Protein AF-A0A830B480-F1 (afdb_monomer_lite)

Sequence (182 aa):
GNITIKWDVLSWTPDGYVAVVTIINYQPHRRIKAPGWTLGWTWAKKEVIWSMIGSQTTEQGDCSRFQGNIPHCCKKDPKVVDLLPGTPYNRQIANCCKGGVLGPWTQGPARATSSFQLAVGAAGTTNNTVRMPKNFTLKAPGHGYTCGPAKVVRPTKFITQDRRRVTQAMMTWNVTCAYSRW

Foldseek 3Di:
DWKKWKWFFAAFDPFGTKIKIKIFAQDAFDKFDPLAKKKKFFAPPQKAWQDKAQKAWPDAPDQVVDDDRGRSHRDRITIMWGAAPPPDPVRHDQLGHPSNIAGHCNVDGSRRMYMMMTDMGNADRAPVGGDDIFDMWMQGPDFGWDKDGKDWDDWDWDADPVRPDIGTGNTMIMIIIDTDPD

pLDDT: mean 94.81, std 5.08, range [56.81, 98.62]

Radius of gyration: 15.96 Å; chains: 1; bounding box: 44×37×35 Å

Secondary structure (DSSP, 8-state):
--EEEEEEEEEEETTEEEEEEEEEE--SS--B-TT--EEEEE-SSS-EEEEEESEEES-----TT-SSS--SB--SS-EEEEPPTT--GGG--TT--STT-B--GGG-HHHHEEEEEEEEESS-SSTTT----EEEEEE-SSS-EEE---EEEPPPEEE-TTSS-EEE-SEEEEEEEEEP--

Structure (mmCIF, N/CA/C/O backbone):
data_AF-A0A830B480-F1
#
_entry.id   AF-A0A830B480-F1
#
loop_
_atom_site.group_PDB
_atom_site.id
_atom_site.type_symbol
_atom_site.label_atom_id
_atom_site.label_alt_id
_atom_site.label_comp_id
_atom_site.label_asym_id
_atom_site.label_entity_id
_atom_site.label_seq_id
_atom_site.pdbx_PDB_ins_code
_atom_site.Cartn_x
_atom_site.Cartn_y
_atom_site.Cartn_z
_atom_site.occupancy
_atom_site.B_iso_or_equiv
_atom_site.auth_seq_id
_atom_site.auth_comp_id
_atom_site.auth_asym_id
_atom_site.auth_atom_id
_atom_site.pdbx_PDB_model_num
ATOM 1 N N . GLY A 1 1 ? 19.291 3.525 -6.248 1.00 84.62 1 GLY A N 1
ATOM 2 C CA . GLY A 1 1 ? 17.837 3.511 -6.502 1.00 84.62 1 GLY A CA 1
ATOM 3 C C . GLY A 1 1 ? 17.152 2.613 -5.495 1.00 84.62 1 GLY A C 1
ATOM 4 O O . GLY A 1 1 ? 17.782 1.677 -5.012 1.00 84.62 1 GLY A O 1
ATOM 5 N N . ASN A 1 2 ? 15.896 2.896 -5.179 1.00 94.44 2 ASN A N 1
ATOM 6 C CA . ASN A 1 2 ? 15.095 2.193 -4.179 1.00 94.44 2 ASN A CA 1
ATOM 7 C C . ASN A 1 2 ? 13.715 1.845 -4.756 1.00 94.44 2 ASN A C 1
ATOM 9 O O . ASN A 1 2 ? 13.386 2.222 -5.881 1.00 94.44 2 ASN A O 1
ATOM 13 N N . ILE A 1 3 ? 12.926 1.116 -3.977 1.00 96.81 3 ILE A N 1
ATOM 14 C CA . ILE A 1 3 ? 11.496 0.961 -4.210 1.00 96.81 3 ILE A CA 1
ATOM 15 C C . ILE A 1 3 ? 10.772 1.699 -3.092 1.00 96.81 3 ILE A C 1
ATOM 17 O O . ILE A 1 3 ? 11.095 1.517 -1.919 1.00 96.81 3 ILE A O 1
ATOM 21 N N . THR A 1 4 ? 9.806 2.537 -3.443 1.00 98.00 4 THR A N 1
ATOM 22 C CA . THR A 1 4 ? 8.957 3.230 -2.475 1.00 98.00 4 THR A CA 1
ATOM 23 C C . THR A 1 4 ? 7.582 2.592 -2.469 1.00 98.00 4 THR A C 1
ATOM 25 O O . THR A 1 4 ? 6.953 2.461 -3.516 1.00 98.00 4 THR A O 1
ATOM 28 N N . ILE A 1 5 ? 7.105 2.221 -1.287 1.00 98.44 5 ILE A N 1
ATOM 29 C CA . ILE A 1 5 ? 5.707 1.867 -1.057 1.00 98.44 5 ILE A CA 1
ATOM 30 C C . ILE A 1 5 ? 5.053 3.097 -0.443 1.00 98.44 5 ILE A C 1
ATOM 32 O O . ILE A 1 5 ? 5.439 3.544 0.637 1.00 98.44 5 ILE A O 1
ATOM 36 N N . LYS A 1 6 ? 4.082 3.655 -1.149 1.00 98.50 6 LYS A N 1
ATOM 37 C CA . LYS A 1 6 ? 3.278 4.783 -0.703 1.00 98.50 6 LYS A CA 1
ATOM 38 C C . LYS A 1 6 ? 1.895 4.287 -0.314 1.00 98.50 6 LYS A C 1
ATOM 40 O O . LYS A 1 6 ? 1.269 3.567 -1.084 1.00 98.50 6 LYS A O 1
ATOM 45 N N . TRP A 1 7 ? 1.434 4.679 0.861 1.00 98.44 7 TRP A N 1
ATOM 46 C CA . TRP A 1 7 ? 0.141 4.316 1.422 1.00 98.44 7 TRP A CA 1
ATOM 47 C C . TRP A 1 7 ? -0.697 5.580 1.582 1.00 98.44 7 TRP A C 1
ATOM 49 O O . TRP A 1 7 ? -0.425 6.397 2.460 1.00 98.44 7 TRP A O 1
ATOM 59 N N . ASP A 1 8 ? -1.690 5.753 0.718 1.00 98.25 8 ASP A N 1
ATOM 60 C CA . ASP A 1 8 ? -2.580 6.910 0.704 1.00 98.25 8 ASP A CA 1
ATOM 61 C C . ASP A 1 8 ? -3.935 6.528 1.308 1.00 98.25 8 ASP A C 1
ATOM 63 O O . ASP A 1 8 ? -4.686 5.763 0.708 1.00 98.25 8 ASP A O 1
ATOM 67 N N . VAL A 1 9 ? -4.263 7.064 2.485 1.00 97.88 9 VAL A N 1
ATOM 68 C CA . VAL A 1 9 ? -5.588 6.915 3.108 1.00 97.88 9 VAL A CA 1
ATOM 69 C C . VAL A 1 9 ? -6.547 7.896 2.443 1.00 97.88 9 VAL A C 1
ATOM 71 O O . VAL A 1 9 ? -6.362 9.106 2.553 1.00 97.88 9 VAL A O 1
ATOM 74 N N . LEU A 1 10 ? -7.561 7.394 1.741 1.00 96.69 10 LEU A N 1
ATOM 75 C CA . LEU A 1 10 ? -8.457 8.209 0.916 1.00 96.69 10 LEU A CA 1
ATOM 76 C C . LEU A 1 10 ? -9.695 8.683 1.676 1.00 96.69 10 LEU A C 1
ATOM 78 O O . LEU A 1 10 ? -10.107 9.832 1.533 1.00 96.69 10 LEU A O 1
ATOM 82 N N . SER A 1 11 ? -10.287 7.807 2.482 1.00 96.19 11 SER A N 1
ATOM 83 C CA . SER A 1 11 ? -11.516 8.097 3.218 1.00 96.19 11 SER A CA 1
ATOM 84 C C . SER A 1 11 ? -11.648 7.213 4.449 1.00 96.19 11 SER A C 1
ATOM 86 O O . SER A 1 11 ? -11.102 6.110 4.497 1.00 96.19 11 SER A O 1
ATOM 88 N N . TRP A 1 12 ? -12.418 7.682 5.425 1.00 96.44 12 TRP A N 1
ATOM 89 C CA . TRP A 1 12 ? -12.812 6.897 6.592 1.00 96.44 12 TRP A CA 1
ATOM 90 C C . TRP A 1 12 ? -13.985 5.973 6.262 1.00 96.44 12 TRP A C 1
ATOM 92 O O . TRP A 1 12 ? -14.809 6.286 5.402 1.00 96.44 12 TRP A O 1
ATOM 102 N N . THR A 1 13 ? -14.060 4.846 6.958 1.00 96.12 13 THR A N 1
ATOM 103 C CA . THR A 1 13 ? -15.225 3.952 7.007 1.00 96.12 13 THR A CA 1
ATOM 104 C C . THR A 1 13 ? -15.724 3.878 8.456 1.00 96.12 13 THR A C 1
ATOM 106 O O . THR A 1 13 ? -15.032 4.371 9.351 1.00 96.12 13 THR A O 1
ATOM 109 N N . PRO A 1 14 ? -16.900 3.281 8.733 1.00 94.62 14 PRO A N 1
ATOM 110 C CA . PRO A 1 14 ? -17.416 3.187 10.102 1.00 94.62 14 PRO A CA 1
ATOM 111 C C . PRO A 1 14 ? -16.458 2.519 11.101 1.00 94.62 14 PRO A C 1
ATOM 113 O O . PRO A 1 14 ? -16.461 2.873 12.276 1.00 94.62 14 PRO A O 1
ATOM 116 N N . ASP A 1 15 ? -15.621 1.587 10.641 1.00 95.00 15 ASP A N 1
ATOM 117 C CA . ASP A 1 15 ? -14.696 0.810 11.471 1.00 95.00 15 ASP A CA 1
ATOM 118 C C . ASP A 1 15 ? -13.226 0.887 11.006 1.00 95.00 15 ASP A C 1
ATOM 120 O O . ASP A 1 15 ? -12.386 0.109 11.462 1.00 95.00 15 ASP A O 1
ATOM 124 N N . GLY A 1 16 ? -12.891 1.803 10.094 1.00 97.31 16 GLY A N 1
ATOM 125 C CA . GLY A 1 16 ? -11.532 1.948 9.582 1.00 97.31 16 GLY A CA 1
ATOM 126 C C . GLY A 1 16 ? -11.398 2.940 8.430 1.00 97.31 16 GLY A C 1
ATOM 127 O O . GLY A 1 16 ? -11.770 4.109 8.561 1.00 97.31 16 GLY A O 1
ATOM 128 N N . TYR A 1 17 ? -10.792 2.514 7.320 1.00 98.00 17 TYR A N 1
ATOM 129 C CA . TYR A 1 17 ? -10.505 3.398 6.188 1.00 98.00 17 TYR A CA 1
ATOM 130 C C . TYR A 1 17 ? -10.335 2.665 4.853 1.00 98.00 17 TYR A C 1
ATOM 132 O O . TYR A 1 17 ? -10.020 1.478 4.798 1.00 98.00 17 TYR A O 1
ATOM 140 N N . VAL A 1 18 ? -10.465 3.409 3.755 1.00 98.25 18 VAL A N 1
ATOM 141 C CA . VAL A 1 18 ? -10.055 2.978 2.412 1.00 98.25 18 VAL A CA 1
ATOM 142 C C . VAL A 1 18 ? -8.696 3.584 2.090 1.00 98.25 18 VAL A C 1
ATOM 144 O O . VAL A 1 18 ? -8.482 4.782 2.294 1.00 98.25 18 VAL A O 1
ATOM 147 N N . ALA A 1 19 ? -7.774 2.774 1.574 1.00 98.31 19 ALA A N 1
ATOM 148 C CA . ALA A 1 19 ? -6.460 3.231 1.147 1.00 98.31 19 ALA A CA 1
ATOM 149 C C . ALA A 1 19 ? -6.064 2.691 -0.226 1.00 98.31 19 ALA A C 1
ATOM 151 O O . ALA A 1 19 ? -6.454 1.592 -0.617 1.00 98.31 19 ALA A O 1
ATOM 152 N N . VAL A 1 20 ? -5.232 3.459 -0.925 1.00 98.38 20 VAL A N 1
ATOM 153 C CA . VAL A 1 20 ? -4.506 3.015 -2.116 1.00 98.38 20 VAL A CA 1
ATOM 154 C C . VAL A 1 20 ? -3.037 2.859 -1.763 1.00 98.38 20 VAL A C 1
ATOM 156 O O . VAL A 1 20 ? -2.392 3.777 -1.253 1.00 98.38 20 VAL A O 1
ATOM 159 N N . VAL A 1 21 ? -2.496 1.684 -2.062 1.00 98.62 21 VAL A N 1
ATOM 160 C CA . VAL A 1 21 ? -1.085 1.361 -1.886 1.00 98.62 21 VAL A CA 1
ATOM 161 C C . VAL A 1 21 ? -0.429 1.347 -3.253 1.00 98.62 21 VAL A C 1
ATOM 163 O O . VAL A 1 21 ? -0.866 0.646 -4.161 1.00 98.62 21 VAL A O 1
ATOM 166 N N . THR A 1 22 ? 0.623 2.143 -3.406 1.00 98.50 22 THR A N 1
ATOM 167 C CA . THR A 1 22 ? 1.371 2.297 -4.653 1.00 98.50 22 THR A CA 1
ATOM 168 C C . THR A 1 22 ? 2.818 1.880 -4.437 1.00 98.50 22 THR A C 1
ATOM 170 O O . THR A 1 22 ? 3.508 2.443 -3.593 1.00 98.50 22 THR A O 1
ATOM 173 N N . ILE A 1 23 ? 3.300 0.925 -5.223 1.00 98.31 23 ILE A N 1
ATOM 174 C CA . ILE A 1 23 ? 4.689 0.466 -5.237 1.00 98.31 23 ILE A CA 1
ATOM 175 C C . ILE A 1 23 ? 5.373 1.093 -6.448 1.00 98.31 23 ILE A C 1
ATOM 177 O O . ILE A 1 23 ? 4.926 0.908 -7.580 1.00 98.31 23 ILE A O 1
ATOM 181 N N . ILE A 1 24 ? 6.449 1.841 -6.221 1.00 97.88 24 ILE A N 1
ATOM 182 C CA . ILE A 1 24 ? 7.159 2.595 -7.256 1.00 97.88 24 ILE A CA 1
ATOM 183 C C . ILE A 1 24 ? 8.625 2.179 -7.266 1.00 97.88 24 ILE A C 1
ATOM 185 O O . ILE A 1 24 ? 9.319 2.309 -6.260 1.00 97.88 24 ILE A O 1
ATOM 189 N N . ASN A 1 25 ? 9.108 1.700 -8.408 1.00 96.88 25 ASN A N 1
ATOM 190 C CA . ASN A 1 25 ? 10.498 1.314 -8.590 1.00 96.88 25 ASN A CA 1
ATOM 191 C C . ASN A 1 25 ? 11.333 2.473 -9.152 1.00 96.88 25 ASN A C 1
ATOM 193 O O . ASN A 1 25 ? 11.362 2.703 -10.359 1.00 96.88 25 ASN A O 1
ATOM 197 N N . TYR A 1 26 ? 12.071 3.156 -8.276 1.00 96.00 26 TYR A N 1
ATOM 198 C CA . TYR A 1 26 ? 13.021 4.218 -8.625 1.00 96.00 26 TYR A CA 1
ATOM 199 C C . TYR A 1 26 ? 14.437 3.692 -8.911 1.00 96.00 26 TYR A C 1
ATOM 201 O O . TYR A 1 26 ? 15.424 4.433 -8.860 1.00 96.00 26 TYR A O 1
ATOM 209 N N . GLN A 1 27 ? 14.600 2.397 -9.178 1.00 91.75 27 GLN A N 1
ATOM 210 C CA . GLN A 1 27 ? 15.882 1.857 -9.615 1.00 91.75 27 GLN A CA 1
ATOM 211 C C . GLN A 1 27 ? 16.088 2.133 -11.115 1.00 91.75 27 GLN A C 1
ATOM 213 O O . GLN A 1 27 ? 15.149 1.989 -11.896 1.00 91.75 27 GLN A O 1
ATOM 218 N N . PRO A 1 28 ? 17.311 2.498 -11.546 1.00 87.19 28 PRO A N 1
ATOM 219 C CA . PRO A 1 28 ? 17.566 2.875 -12.939 1.00 87.19 28 PRO A CA 1
ATOM 220 C C . PRO A 1 28 ? 17.576 1.682 -13.906 1.00 87.19 28 PRO A C 1
ATOM 222 O O . PRO A 1 28 ? 17.167 1.821 -15.056 1.00 87.19 28 PRO A O 1
ATOM 225 N N . HIS A 1 29 ? 18.018 0.507 -13.441 1.00 87.62 29 HIS A N 1
ATOM 226 C CA . HIS A 1 29 ? 18.234 -0.667 -14.303 1.00 87.62 29 HIS A CA 1
ATOM 227 C C . HIS A 1 29 ? 17.603 -1.960 -13.774 1.00 87.62 29 HIS A C 1
ATOM 229 O O . HIS A 1 29 ? 17.455 -2.927 -14.518 1.00 87.62 29 HIS A O 1
ATOM 235 N N . ARG A 1 30 ? 17.231 -2.012 -12.489 1.00 89.88 30 ARG A N 1
ATOM 236 C CA . ARG A 1 30 ? 16.678 -3.228 -11.881 1.00 89.88 30 ARG A CA 1
ATOM 237 C C . ARG A 1 30 ? 15.179 -3.311 -12.131 1.00 89.88 30 ARG A C 1
ATOM 239 O O . ARG A 1 30 ? 14.454 -2.337 -11.955 1.00 89.88 30 ARG A O 1
ATOM 246 N N . ARG A 1 31 ? 14.737 -4.499 -12.533 1.00 92.94 31 ARG A N 1
ATOM 247 C CA . ARG A 1 31 ? 13.338 -4.863 -12.766 1.00 92.94 31 ARG A CA 1
ATOM 248 C C . ARG A 1 31 ? 12.974 -6.015 -11.838 1.00 92.94 31 ARG A C 1
ATOM 250 O O . ARG A 1 31 ? 13.752 -6.958 -11.714 1.00 92.94 31 ARG A O 1
ATOM 257 N N . ILE A 1 32 ? 11.767 -5.984 -11.286 1.00 94.69 32 ILE A N 1
ATOM 258 C CA . ILE A 1 32 ? 11.127 -7.166 -10.709 1.00 94.69 32 ILE A CA 1
ATOM 259 C C . ILE A 1 32 ? 10.520 -7.972 -11.858 1.00 94.69 32 ILE A C 1
ATOM 261 O O . ILE A 1 32 ? 9.648 -7.474 -12.573 1.00 94.69 32 ILE A O 1
ATOM 265 N N . LYS A 1 33 ? 11.032 -9.185 -12.077 1.00 94.44 33 LYS A N 1
ATOM 266 C CA . LYS A 1 33 ? 10.524 -10.135 -13.080 1.00 94.44 33 LYS A CA 1
ATOM 267 C C . LYS A 1 33 ? 9.435 -11.024 -12.465 1.00 94.44 33 LYS A C 1
ATOM 269 O O . LYS A 1 33 ? 9.233 -10.989 -11.256 1.00 94.44 33 LYS A O 1
ATOM 274 N N . ALA A 1 34 ? 8.759 -11.823 -13.290 1.00 93.81 34 ALA A N 1
ATOM 275 C CA . ALA A 1 34 ? 7.862 -12.878 -12.815 1.00 93.81 34 ALA A CA 1
ATOM 276 C C . ALA A 1 34 ? 8.619 -13.859 -11.883 1.00 93.81 34 ALA A C 1
ATOM 278 O O . ALA A 1 34 ? 9.806 -14.095 -12.132 1.00 93.81 34 ALA A O 1
ATOM 279 N N . PRO A 1 35 ? 7.993 -14.414 -10.824 1.00 94.00 35 PRO A N 1
ATOM 280 C CA . PRO A 1 35 ? 6.573 -14.314 -10.434 1.00 94.00 35 PRO A CA 1
ATOM 281 C C . PRO A 1 35 ? 6.117 -12.982 -9.802 1.00 94.00 35 PRO A C 1
ATOM 283 O O . PRO A 1 35 ? 4.985 -12.892 -9.343 1.00 94.00 35 PRO A O 1
ATOM 286 N N . GLY A 1 36 ? 6.960 -11.946 -9.796 1.00 95.62 36 GLY A N 1
ATOM 287 C CA . GLY A 1 36 ? 6.574 -10.602 -9.377 1.00 95.62 36 GLY A CA 1
ATOM 288 C C . GLY A 1 36 ? 6.899 -10.291 -7.921 1.00 95.62 36 GLY A C 1
ATOM 289 O O . GLY A 1 36 ? 7.569 -11.054 -7.225 1.00 95.62 36 GLY A O 1
ATOM 290 N N . TRP A 1 37 ? 6.471 -9.116 -7.467 1.00 96.50 37 TRP A N 1
ATOM 291 C CA . TRP A 1 37 ? 6.644 -8.707 -6.079 1.00 96.50 37 TRP A CA 1
ATOM 292 C C . TRP A 1 37 ? 5.653 -9.414 -5.146 1.00 96.50 37 TRP A C 1
ATOM 294 O O . TRP A 1 37 ? 4.520 -9.719 -5.510 1.00 96.50 37 TRP A O 1
ATOM 304 N N . THR A 1 38 ? 6.070 -9.623 -3.900 1.00 97.56 38 THR A N 1
ATOM 305 C CA . THR A 1 38 ? 5.188 -9.956 -2.775 1.00 97.56 38 THR A CA 1
ATOM 306 C C . THR A 1 38 ? 5.423 -8.936 -1.673 1.00 97.56 38 THR A C 1
ATOM 308 O O . THR A 1 38 ? 6.546 -8.797 -1.180 1.00 97.56 38 THR A O 1
ATOM 311 N N . LEU A 1 39 ? 4.374 -8.207 -1.306 1.00 98.06 39 LEU A N 1
ATOM 312 C CA . LEU A 1 39 ? 4.413 -7.164 -0.288 1.00 98.06 39 LEU A CA 1
ATOM 313 C C . LEU A 1 39 ? 3.773 -7.695 0.991 1.00 98.06 39 LEU A C 1
ATOM 315 O O . LEU A 1 39 ? 2.623 -8.119 0.969 1.00 98.06 39 LEU A O 1
ATOM 319 N N . GLY A 1 40 ? 4.494 -7.651 2.103 1.00 98.19 40 GLY A N 1
ATOM 320 C CA . GLY A 1 40 ? 3.957 -7.965 3.422 1.00 98.19 40 GLY A CA 1
ATOM 321 C C . GLY A 1 40 ? 4.103 -6.796 4.383 1.00 98.19 40 GLY A C 1
ATOM 322 O O . GLY A 1 40 ? 4.966 -5.936 4.206 1.00 98.19 40 GLY A O 1
ATOM 323 N N . TRP A 1 41 ? 3.274 -6.773 5.414 1.00 98.44 41 TRP A N 1
ATOM 324 C CA . TRP A 1 41 ? 3.385 -5.853 6.545 1.00 98.44 41 TRP A CA 1
ATOM 325 C C . TRP A 1 41 ? 2.751 -6.487 7.776 1.00 98.44 41 TRP A C 1
ATOM 327 O O . TRP A 1 41 ? 2.088 -7.511 7.676 1.00 98.44 41 TRP A O 1
ATOM 337 N N . THR A 1 42 ? 2.917 -5.864 8.935 1.00 98.44 42 THR A N 1
ATOM 338 C CA . THR A 1 42 ? 2.245 -6.239 10.178 1.00 98.44 42 THR A CA 1
ATOM 339 C C . THR A 1 42 ? 1.320 -5.112 10.612 1.00 98.44 42 THR A C 1
ATOM 341 O O . THR A 1 42 ? 1.735 -3.955 10.717 1.00 98.44 42 THR A O 1
ATOM 344 N N . TRP A 1 43 ? 0.060 -5.430 10.890 1.00 97.81 43 TRP A N 1
ATOM 345 C CA . TRP A 1 43 ? -0.884 -4.455 11.428 1.00 97.81 43 TRP A CA 1
ATOM 346 C C . TRP A 1 43 ? -0.444 -3.937 12.796 1.00 97.81 43 TRP A C 1
ATOM 348 O O . TRP A 1 43 ? 0.210 -4.649 13.559 1.00 97.81 43 TRP A O 1
ATOM 358 N N . ALA A 1 44 ? -0.821 -2.715 13.165 1.00 95.62 44 ALA A N 1
ATOM 359 C CA . ALA A 1 44 ? -0.426 -2.149 14.453 1.00 95.62 44 ALA A CA 1
ATOM 360 C C . ALA A 1 44 ? -1.242 -2.725 15.625 1.00 95.62 44 ALA A C 1
ATOM 362 O O . ALA A 1 44 ? -0.695 -2.926 16.708 1.00 95.62 44 ALA A O 1
ATOM 363 N N . LYS A 1 45 ? -2.521 -3.043 15.408 1.00 94.38 45 LYS A N 1
ATOM 364 C CA . LYS A 1 45 ? -3.503 -3.503 16.403 1.00 94.38 45 LYS A CA 1
ATOM 365 C C . LYS A 1 45 ? -4.209 -4.793 15.945 1.00 94.38 45 LYS A C 1
ATOM 367 O O . LYS A 1 45 ? -3.567 -5.835 15.898 1.00 94.38 45 LYS A O 1
ATOM 372 N N . LYS A 1 46 ? -5.517 -4.788 15.690 1.00 94.69 46 LYS A N 1
ATOM 373 C CA . LYS A 1 46 ? -6.304 -5.975 15.299 1.00 94.69 46 LYS A CA 1
ATOM 374 C C . LYS A 1 46 ? -7.025 -5.754 13.966 1.00 94.69 46 LYS A C 1
ATOM 376 O O . LYS A 1 46 ? -8.107 -6.312 13.764 1.00 94.69 46 LYS A O 1
ATOM 381 N N . GLU A 1 47 ? -6.432 -4.909 13.125 1.00 97.69 47 GLU A N 1
ATOM 382 C CA . GLU A 1 47 ? -6.941 -4.533 11.815 1.00 97.69 47 GLU A CA 1
ATOM 383 C C . GLU A 1 47 ? -7.109 -5.766 10.921 1.00 97.69 47 GLU A C 1
ATOM 385 O O . GLU A 1 47 ? -6.387 -6.759 11.049 1.00 97.69 47 GLU A O 1
ATOM 390 N N . VAL A 1 48 ? -8.069 -5.682 10.007 1.00 98.00 48 VAL A N 1
ATOM 391 C CA . VAL A 1 48 ? -8.362 -6.704 8.995 1.00 98.00 48 VAL A CA 1
ATOM 392 C C . VAL A 1 48 ? -8.510 -6.054 7.630 1.00 98.00 48 VAL A C 1
ATOM 394 O O . VAL A 1 48 ? -8.681 -4.840 7.526 1.00 98.00 48 VAL A O 1
ATOM 397 N N . ILE A 1 49 ? -8.463 -6.856 6.574 1.00 98.62 49 ILE A N 1
ATOM 398 C CA . ILE A 1 49 ? -8.756 -6.401 5.217 1.00 98.62 49 ILE A CA 1
ATOM 399 C C . ILE A 1 49 ? -10.171 -6.838 4.879 1.00 98.62 49 ILE A C 1
ATOM 401 O O . ILE A 1 49 ? -10.417 -8.032 4.734 1.00 98.62 49 ILE A O 1
ATOM 405 N N . TRP A 1 50 ? -11.089 -5.887 4.732 1.00 98.06 50 TRP A N 1
ATOM 406 C CA . TRP A 1 50 ? -12.456 -6.163 4.297 1.00 98.06 50 TRP A CA 1
ATOM 407 C C . TRP A 1 50 ? -12.503 -6.562 2.826 1.00 98.06 50 TRP A C 1
ATOM 409 O O . TRP A 1 50 ? -13.130 -7.558 2.482 1.00 98.06 50 TRP A O 1
ATOM 419 N N . SER A 1 51 ? -11.810 -5.820 1.963 1.00 97.94 51 SER A N 1
ATOM 420 C CA . SER A 1 51 ? -11.783 -6.075 0.522 1.00 97.94 51 SER A CA 1
ATOM 421 C C . SER A 1 51 ? -10.528 -5.508 -0.137 1.00 97.94 51 SER A C 1
ATOM 423 O O . SER A 1 51 ? -9.866 -4.623 0.417 1.00 97.94 51 SER A O 1
ATOM 425 N N . MET A 1 52 ? -10.201 -6.026 -1.325 1.00 97.94 52 MET A N 1
ATOM 426 C CA . MET A 1 52 ? -9.080 -5.575 -2.153 1.00 97.94 52 MET A CA 1
ATOM 427 C C . MET A 1 52 ? -9.456 -5.516 -3.636 1.00 97.94 52 MET A C 1
ATOM 429 O O . MET A 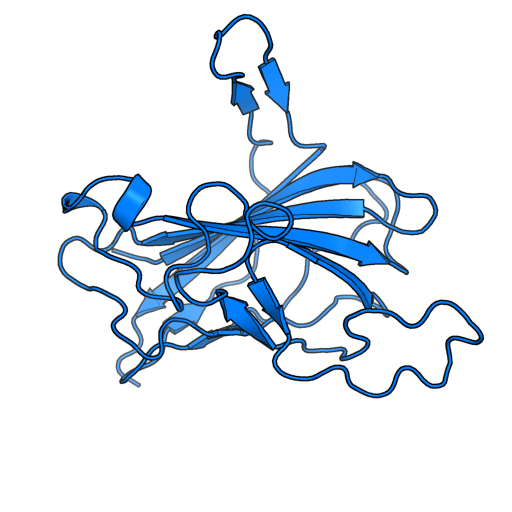1 52 ? -10.254 -6.322 -4.116 1.00 97.94 52 MET A O 1
ATOM 433 N N . ILE A 1 53 ? -8.850 -4.575 -4.363 1.00 98.06 53 ILE A N 1
ATOM 434 C CA . ILE A 1 53 ? -8.956 -4.425 -5.822 1.00 98.06 53 ILE A CA 1
ATOM 435 C C . ILE A 1 53 ? -7.551 -4.188 -6.386 1.00 98.06 53 ILE A C 1
ATOM 437 O O . ILE A 1 53 ? -6.773 -3.421 -5.817 1.00 98.06 53 ILE A O 1
ATOM 441 N N . GLY A 1 54 ? -7.217 -4.838 -7.501 1.00 97.75 54 GLY A N 1
ATOM 442 C CA . GLY A 1 54 ? -5.897 -4.774 -8.138 1.00 97.75 54 GLY A CA 1
ATOM 443 C C . GLY A 1 54 ? -4.845 -5.718 -7.550 1.00 97.75 54 GLY A C 1
ATOM 444 O O . GLY A 1 54 ? -3.863 -6.021 -8.216 1.00 97.75 54 GLY A O 1
ATOM 445 N N . SER A 1 55 ? -5.060 -6.239 -6.344 1.00 98.06 55 SER A N 1
ATOM 446 C CA . SER A 1 55 ? -4.206 -7.243 -5.701 1.00 98.06 55 SER A CA 1
ATOM 447 C C . SER A 1 55 ? -5.044 -8.189 -4.840 1.00 98.06 55 SER A C 1
ATOM 449 O O . SER A 1 55 ? -6.244 -7.975 -4.649 1.00 98.06 55 SER A O 1
ATOM 451 N N . GLN A 1 56 ? -4.416 -9.243 -4.325 1.00 98.12 56 GLN A N 1
ATOM 452 C CA . GLN A 1 56 ? -5.032 -10.161 -3.372 1.00 98.12 56 GLN A CA 1
ATOM 453 C C . GLN A 1 56 ? -4.028 -10.617 -2.316 1.00 98.12 56 GLN A C 1
ATOM 455 O O . GLN A 1 56 ? -2.824 -10.713 -2.575 1.00 98.12 56 GLN A O 1
ATOM 460 N N . THR A 1 57 ? -4.522 -10.924 -1.120 1.00 98.38 57 THR A N 1
ATOM 461 C CA . THR A 1 57 ? -3.730 -11.663 -0.136 1.00 98.38 57 THR A CA 1
ATOM 462 C C . THR A 1 57 ? -3.502 -13.105 -0.582 1.00 98.38 57 THR A C 1
ATOM 464 O O . THR A 1 57 ? -4.341 -13.716 -1.234 1.00 98.38 57 THR A O 1
ATOM 467 N N . THR A 1 58 ? -2.348 -13.647 -0.210 1.00 98.00 58 THR A N 1
ATOM 468 C CA . THR A 1 58 ? -1.974 -15.051 -0.465 1.00 98.00 58 THR A CA 1
ATOM 469 C C . THR A 1 58 ? -2.670 -16.033 0.474 1.00 98.00 58 THR A C 1
ATOM 471 O O . THR A 1 58 ? -2.825 -17.201 0.142 1.00 98.00 58 THR A O 1
ATOM 474 N N . GLU A 1 59 ? -3.111 -15.555 1.636 1.00 97.75 59 GLU A N 1
ATOM 475 C CA . GLU A 1 59 ? -3.822 -16.327 2.649 1.00 97.75 59 GLU A CA 1
ATOM 476 C C . GLU A 1 59 ? -4.918 -15.453 3.276 1.00 97.75 59 GLU A C 1
ATOM 478 O O . GLU A 1 59 ? -4.737 -14.240 3.445 1.00 97.75 59 GLU A O 1
ATOM 483 N N . GLN A 1 60 ? -6.038 -16.064 3.668 1.00 96.94 60 GLN A N 1
ATOM 484 C CA . GLN A 1 60 ? -7.097 -15.383 4.422 1.00 96.94 60 GLN A CA 1
ATOM 485 C C . GLN A 1 60 ? -6.773 -15.318 5.925 1.00 96.94 60 GLN A C 1
ATOM 487 O O . GLN A 1 60 ? -6.922 -14.266 6.545 1.00 96.94 60 GLN A O 1
ATOM 492 N N . GLY A 1 61 ? -6.253 -16.408 6.499 1.00 95.50 61 GLY A N 1
ATOM 493 C CA . GLY A 1 61 ? -6.044 -16.554 7.945 1.00 95.50 61 GLY A CA 1
ATOM 494 C C . GLY A 1 61 ? -7.316 -16.940 8.704 1.00 95.50 61 GLY A C 1
ATOM 495 O O . GLY A 1 61 ? -8.350 -17.206 8.099 1.00 95.50 61 GLY A O 1
ATOM 496 N N . ASP A 1 62 ? -7.232 -16.968 10.035 1.00 95.81 62 ASP A N 1
ATOM 497 C CA . ASP A 1 62 ? -8.371 -17.294 10.897 1.00 95.81 62 ASP A CA 1
ATOM 498 C C . ASP A 1 62 ? -9.299 -16.081 11.072 1.00 95.81 62 ASP A C 1
ATOM 500 O O . ASP A 1 62 ? -8.973 -15.107 11.757 1.00 95.81 62 ASP A O 1
ATOM 504 N N . CYS A 1 63 ? -10.460 -16.146 10.422 1.00 96.44 63 CYS A N 1
ATOM 505 C CA . CYS A 1 63 ? -11.525 -15.151 10.514 1.00 96.44 63 CYS A CA 1
ATOM 506 C C . CYS A 1 63 ? -12.714 -15.606 11.379 1.00 96.44 63 CYS A C 1
ATOM 508 O O . CYS A 1 63 ? -13.750 -14.944 11.356 1.00 96.44 63 CYS A O 1
ATOM 510 N N . SER A 1 64 ? -12.593 -16.689 12.155 1.00 95.25 64 SER A N 1
ATOM 511 C CA . SER A 1 64 ? -13.698 -17.309 12.913 1.00 95.25 64 SER A CA 1
ATOM 512 C C . SER A 1 64 ? -14.441 -16.361 13.864 1.00 95.25 64 SER A C 1
ATOM 514 O O . SER A 1 64 ? -15.623 -16.557 14.136 1.00 95.25 64 SER A O 1
ATOM 516 N N . ARG A 1 65 ? -13.789 -15.284 14.326 1.00 93.69 65 ARG A N 1
ATOM 517 C CA . ARG A 1 65 ? -14.419 -14.248 15.165 1.00 93.69 65 ARG A CA 1
ATOM 518 C C . ARG A 1 65 ? -15.515 -13.434 14.461 1.00 93.69 65 ARG A C 1
ATOM 520 O O . ARG A 1 65 ? -16.235 -12.704 15.137 1.00 93.69 65 ARG A O 1
ATOM 527 N N . PHE A 1 66 ? -15.598 -13.480 13.131 1.00 93.00 66 PHE A N 1
ATOM 528 C CA . PHE A 1 66 ? -16.570 -12.719 12.347 1.00 93.00 66 PHE A CA 1
ATOM 529 C C . PHE A 1 66 ? -17.767 -13.601 11.982 1.00 93.00 66 PHE A C 1
ATOM 531 O O . PHE A 1 66 ? -17.659 -14.508 11.161 1.00 93.00 66 PHE A O 1
ATOM 538 N N . GLN A 1 67 ? -18.920 -13.316 12.586 1.00 86.25 67 GLN A N 1
ATOM 539 C CA . GLN A 1 67 ? -20.176 -14.022 12.332 1.00 86.25 67 GLN A CA 1
ATOM 540 C C . GLN A 1 67 ? -20.957 -13.271 11.240 1.00 86.25 67 GLN A C 1
ATOM 542 O O . GLN A 1 67 ? -21.582 -12.250 11.514 1.00 86.25 67 GLN A O 1
ATOM 547 N N . GLY A 1 68 ? -20.866 -13.721 9.985 1.00 88.94 68 GLY A N 1
ATOM 548 C CA . GLY A 1 68 ? -21.564 -13.119 8.839 1.00 88.94 68 GLY A CA 1
ATOM 549 C C . GLY A 1 68 ? -20.605 -12.597 7.773 1.00 88.94 68 GLY A C 1
ATOM 550 O O . GLY A 1 68 ? -20.110 -13.371 6.958 1.00 88.94 68 GLY A O 1
ATOM 551 N N . ASN A 1 69 ? -20.337 -11.289 7.766 1.00 92.69 69 ASN A N 1
ATOM 552 C CA . ASN A 1 69 ? -19.394 -10.702 6.813 1.00 92.69 69 ASN A CA 1
ATOM 553 C C . ASN A 1 69 ? -17.963 -11.110 7.177 1.00 92.69 69 ASN A C 1
ATOM 555 O O . ASN A 1 69 ? -17.386 -10.595 8.136 1.00 92.69 69 ASN A O 1
ATOM 559 N N . ILE A 1 70 ? -17.400 -12.039 6.405 1.00 96.19 70 ILE A N 1
ATOM 560 C CA . ILE A 1 70 ? -16.032 -12.526 6.588 1.00 96.19 70 ILE A CA 1
ATOM 561 C C . ILE A 1 70 ? -15.069 -11.596 5.833 1.00 96.19 70 ILE A C 1
ATOM 563 O O . ILE A 1 70 ? -15.246 -11.393 4.629 1.00 96.19 70 ILE A O 1
ATOM 567 N N . PRO A 1 71 ? -14.038 -11.034 6.491 1.00 97.56 71 PRO A N 1
ATOM 568 C CA . PRO A 1 71 ? -13.033 -10.226 5.811 1.00 97.56 71 PRO A CA 1
ATOM 569 C C . PRO A 1 71 ? -12.259 -11.010 4.743 1.00 97.56 71 PRO A C 1
ATOM 571 O O . PRO A 1 71 ? -12.005 -12.211 4.877 1.00 97.56 71 PRO A O 1
ATOM 574 N N . HIS A 1 72 ? -11.781 -10.295 3.723 1.00 98.00 72 HIS A N 1
ATOM 575 C CA . HIS A 1 72 ? -10.824 -10.808 2.737 1.00 98.00 72 HIS A CA 1
ATOM 576 C C . HIS A 1 72 ? -9.558 -11.383 3.397 1.00 98.00 72 HIS A C 1
ATOM 578 O O . HIS A 1 72 ? -9.011 -12.379 2.929 1.00 98.00 72 HIS A O 1
ATOM 584 N N . CYS A 1 73 ? -9.077 -10.780 4.491 1.00 98.44 73 CYS A N 1
ATOM 585 C CA . CYS A 1 73 ? -7.953 -11.314 5.265 1.00 98.44 73 CYS A CA 1
ATOM 586 C C . CYS A 1 73 ? -7.990 -10.877 6.736 1.00 98.44 73 CYS A C 1
ATOM 588 O O . CYS A 1 73 ? -8.133 -9.689 7.033 1.00 98.44 73 CYS A O 1
ATOM 590 N N . CYS A 1 74 ? -7.775 -11.829 7.646 1.00 97.69 74 CYS A N 1
ATOM 591 C CA . CYS A 1 74 ? -7.690 -11.620 9.094 1.00 97.69 74 CYS A CA 1
ATOM 592 C C . CYS A 1 74 ? -6.286 -11.841 9.668 1.00 97.69 74 CYS A C 1
ATOM 594 O O . CYS A 1 74 ? -6.086 -11.695 10.875 1.00 97.69 74 CYS A O 1
ATOM 596 N N . LYS A 1 75 ? -5.294 -12.177 8.830 1.00 98.12 75 LYS A N 1
ATOM 597 C CA . LYS A 1 75 ? -3.910 -12.315 9.294 1.00 98.12 75 LYS A CA 1
ATOM 598 C C . LYS A 1 75 ? -3.395 -10.992 9.854 1.00 98.12 75 LYS A C 1
ATOM 600 O O . LYS A 1 75 ? -3.602 -9.922 9.283 1.00 98.12 75 LYS A O 1
ATOM 605 N N . LYS A 1 76 ? -2.654 -11.098 10.957 1.00 97.38 76 LYS A N 1
ATOM 606 C CA . LYS A 1 76 ? -1.922 -9.987 11.576 1.00 97.38 76 LYS A CA 1
ATOM 607 C C . LYS A 1 76 ? -0.795 -9.472 10.670 1.00 97.38 76 LYS A C 1
ATOM 609 O O . LYS A 1 76 ? -0.456 -8.290 10.732 1.00 97.38 76 LYS A O 1
ATOM 614 N N . ASP A 1 77 ? -0.237 -10.356 9.851 1.00 98.06 77 ASP A N 1
ATOM 615 C CA . ASP A 1 77 ? 0.897 -10.148 8.957 1.00 98.06 77 ASP A CA 1
ATOM 616 C C . ASP A 1 77 ? 0.569 -10.530 7.493 1.00 98.06 77 ASP A C 1
ATOM 618 O O . ASP A 1 77 ? 1.150 -11.465 6.931 1.00 98.06 77 ASP A O 1
ATOM 622 N N . PRO A 1 78 ? -0.405 -9.859 6.848 1.00 98.44 78 PRO A N 1
ATOM 623 C CA . PRO A 1 78 ? -0.843 -10.240 5.511 1.00 98.44 78 PRO A CA 1
ATOM 624 C C . PRO A 1 78 ? 0.293 -10.119 4.488 1.00 98.44 78 PRO A C 1
ATOM 626 O O . PRO A 1 78 ? 1.117 -9.203 4.534 1.00 98.44 78 PRO A O 1
ATOM 629 N N . LYS A 1 79 ? 0.287 -11.031 3.513 1.00 98.44 79 LYS A N 1
ATOM 630 C CA . LYS A 1 79 ? 1.145 -10.992 2.323 1.00 98.44 79 LYS A CA 1
ATOM 631 C C . LYS A 1 79 ? 0.275 -10.845 1.088 1.00 98.44 79 LYS A C 1
ATOM 633 O O . LYS A 1 79 ? -0.628 -11.655 0.880 1.00 98.44 79 LYS A O 1
ATOM 638 N N . VAL A 1 80 ? 0.578 -9.846 0.276 1.00 98.44 80 VAL A N 1
ATOM 639 C CA . VAL A 1 80 ? -0.182 -9.427 -0.899 1.00 98.44 80 VAL A CA 1
ATOM 640 C C . VAL A 1 80 ? 0.645 -9.612 -2.159 1.00 98.44 80 VAL A C 1
ATOM 642 O O . VAL A 1 80 ? 1.843 -9.319 -2.184 1.00 98.44 80 VAL A O 1
ATOM 645 N N . VAL A 1 81 ? -0.029 -10.062 -3.210 1.00 98.12 81 VAL A N 1
ATOM 646 C CA . VAL A 1 81 ? 0.497 -10.177 -4.569 1.00 98.12 81 VAL A CA 1
ATOM 647 C C . VAL A 1 81 ? -0.420 -9.442 -5.538 1.00 98.12 81 VAL A C 1
ATOM 649 O O . VAL A 1 81 ? -1.633 -9.363 -5.334 1.00 98.12 81 VAL A O 1
ATOM 652 N N . ASP A 1 82 ? 0.170 -8.885 -6.587 1.00 97.81 82 ASP A N 1
ATOM 653 C CA . ASP A 1 82 ? -0.567 -8.269 -7.690 1.00 97.81 82 ASP A CA 1
ATOM 654 C C . ASP A 1 82 ? -1.453 -9.304 -8.401 1.00 97.81 82 ASP A C 1
ATOM 656 O O . ASP A 1 82 ? -1.117 -10.492 -8.457 1.00 97.81 82 ASP A O 1
ATOM 660 N N . LEU A 1 83 ? -2.559 -8.858 -8.992 1.00 97.75 83 LEU A N 1
ATOM 661 C CA . LEU A 1 83 ? -3.361 -9.738 -9.841 1.00 97.75 83 LEU A CA 1
ATOM 662 C C . LEU A 1 83 ? -2.655 -10.011 -11.182 1.00 97.75 83 LEU A C 1
ATOM 664 O O . LEU A 1 83 ? -1.717 -9.317 -11.585 1.00 97.75 83 LEU A O 1
ATOM 668 N N . LEU A 1 84 ? -3.093 -11.056 -11.884 1.00 97.25 84 LEU A N 1
ATOM 669 C CA . LEU A 1 84 ? -2.532 -11.431 -13.182 1.00 97.25 84 LEU A CA 1
ATOM 670 C C . LEU A 1 84 ? -3.113 -10.573 -14.323 1.00 97.25 84 LEU A C 1
ATOM 672 O O . LEU A 1 84 ? -4.241 -10.070 -14.209 1.00 97.25 84 LEU A O 1
ATOM 676 N N . PRO A 1 85 ? -2.386 -10.438 -15.448 1.00 95.81 85 PRO A N 1
ATOM 677 C CA . PRO A 1 85 ? -2.947 -9.884 -16.676 1.00 95.81 85 PRO A CA 1
ATOM 678 C C . PRO A 1 85 ? -4.231 -10.619 -17.085 1.00 95.81 85 PRO A C 1
ATOM 680 O O . PRO A 1 85 ? -4.340 -11.828 -16.900 1.00 95.81 85 PRO A O 1
ATOM 683 N N . GLY A 1 86 ? -5.209 -9.889 -17.627 1.00 94.94 86 GLY A N 1
ATOM 684 C CA . GLY A 1 86 ? -6.524 -10.445 -17.986 1.00 94.94 86 GLY A CA 1
ATOM 685 C C . GLY A 1 86 ? -7.556 -10.449 -16.851 1.00 94.94 86 GLY A C 1
ATOM 686 O O . GLY A 1 86 ? -8.680 -10.900 -17.049 1.00 94.94 86 GLY A O 1
ATOM 687 N N . THR A 1 87 ? -7.211 -9.913 -15.674 1.00 95.81 87 THR A N 1
ATOM 688 C CA . THR A 1 87 ? -8.169 -9.678 -14.579 1.00 95.81 87 THR A CA 1
ATOM 689 C C . THR A 1 87 ? -9.396 -8.893 -15.079 1.00 95.81 87 THR A C 1
ATOM 691 O O . THR A 1 87 ? -9.215 -7.928 -15.814 1.00 95.81 87 THR A O 1
ATOM 694 N N . PRO A 1 88 ? -10.640 -9.228 -14.690 1.00 96.19 88 PRO A N 1
ATOM 695 C CA . PRO A 1 88 ? -11.831 -8.473 -15.094 1.00 96.19 88 PRO A CA 1
ATOM 696 C C . PRO A 1 88 ? -11.783 -6.994 -14.682 1.00 96.19 88 PRO A C 1
ATOM 698 O O . PRO A 1 88 ? -11.288 -6.668 -13.605 1.00 96.19 88 PRO A O 1
ATOM 701 N N . TYR A 1 89 ? -12.330 -6.097 -15.510 1.00 92.69 89 TYR A N 1
ATOM 702 C CA . TYR A 1 89 ? -12.233 -4.638 -15.323 1.00 92.69 89 TYR A CA 1
ATOM 703 C C . TYR A 1 89 ? -12.724 -4.150 -13.948 1.00 92.69 89 TYR A C 1
ATOM 705 O O . TYR A 1 89 ? -12.093 -3.300 -13.329 1.00 92.69 89 TYR A O 1
ATOM 713 N N . ASN A 1 90 ? -13.793 -4.747 -13.415 1.00 94.88 90 ASN A N 1
ATOM 714 C CA . ASN A 1 90 ? -14.342 -4.423 -12.090 1.00 94.88 90 ASN A CA 1
ATOM 715 C C . ASN A 1 90 ? -13.413 -4.778 -10.910 1.00 94.88 90 ASN A C 1
ATOM 717 O O . ASN A 1 90 ? -13.694 -4.399 -9.775 1.00 94.88 90 ASN A O 1
ATOM 721 N N . ARG A 1 91 ? -12.323 -5.511 -11.160 1.00 95.62 91 ARG A N 1
ATOM 722 C CA . ARG A 1 91 ? -11.297 -5.876 -10.174 1.00 95.62 91 ARG A CA 1
ATOM 723 C C . ARG A 1 91 ? -9.953 -5.195 -10.441 1.00 95.62 91 ARG A C 1
ATOM 725 O O . ARG A 1 91 ? -8.972 -5.511 -9.765 1.00 95.62 91 ARG A O 1
ATOM 732 N N . GLN A 1 92 ? -9.903 -4.264 -11.391 1.00 95.69 92 GLN A N 1
ATOM 733 C CA . GLN A 1 92 ? -8.702 -3.514 -11.735 1.00 95.69 92 GLN A CA 1
ATOM 734 C C . GLN A 1 92 ? -8.687 -2.117 -11.105 1.00 95.69 92 GLN A C 1
ATOM 736 O O . GLN A 1 92 ? -9.715 -1.502 -10.838 1.00 95.69 92 GLN A O 1
ATOM 741 N N . ILE A 1 93 ? -7.476 -1.598 -10.926 1.00 95.88 93 ILE A N 1
ATOM 742 C CA . ILE A 1 93 ? -7.182 -0.195 -10.639 1.00 95.88 93 ILE A CA 1
ATOM 743 C C . ILE A 1 93 ? -5.987 0.236 -11.501 1.00 95.88 93 ILE A C 1
ATOM 745 O O . ILE A 1 93 ? -5.269 -0.597 -12.058 1.00 95.88 93 ILE A O 1
ATOM 749 N N . ALA A 1 94 ? -5.754 1.541 -11.631 1.00 93.38 94 ALA A N 1
ATOM 750 C CA . ALA A 1 94 ? -4.647 2.073 -12.417 1.00 93.38 94 ALA A CA 1
ATOM 751 C C . ALA A 1 94 ? -3.297 1.411 -12.070 1.00 93.38 94 ALA A C 1
ATOM 753 O O . ALA A 1 94 ? -2.898 1.324 -10.910 1.00 93.38 94 ALA A O 1
ATOM 754 N N . ASN A 1 95 ? -2.552 0.995 -13.095 1.00 94.50 95 ASN A N 1
ATOM 755 C CA . ASN A 1 95 ? -1.231 0.366 -12.981 1.00 94.50 95 ASN A CA 1
ATOM 756 C C . ASN A 1 95 ? -1.180 -0.979 -12.221 1.00 94.50 95 ASN A C 1
ATOM 758 O O . ASN A 1 95 ? -0.077 -1.453 -11.945 1.00 94.50 95 ASN A O 1
ATOM 762 N N . CYS A 1 96 ? -2.310 -1.611 -11.895 1.00 93.88 96 CYS A N 1
ATOM 763 C CA . CYS A 1 96 ? -2.320 -2.958 -11.320 1.00 93.88 96 CYS A CA 1
ATOM 764 C C . CYS A 1 96 ? -2.086 -4.046 -12.372 1.00 93.88 96 CYS A C 1
ATOM 766 O O . CYS A 1 96 ? -1.954 -3.788 -13.571 1.00 93.88 96 CYS A O 1
ATOM 768 N N . CYS A 1 97 ? -2.161 -5.277 -11.885 1.00 95.81 97 CYS A N 1
ATOM 769 C CA . CYS A 1 97 ? -2.579 -6.450 -12.625 1.00 95.81 97 CYS A CA 1
ATOM 770 C C . CYS A 1 97 ? -1.564 -6.913 -13.673 1.00 95.81 97 CYS A C 1
ATOM 772 O O . CYS A 1 97 ? -1.911 -7.397 -14.749 1.00 95.81 97 CYS A O 1
ATOM 774 N N . LYS A 1 98 ? -0.279 -6.751 -13.351 1.00 96.50 98 LYS A N 1
ATOM 775 C CA . LYS A 1 98 ? 0.860 -7.141 -14.191 1.00 96.50 98 LYS A CA 1
ATOM 776 C C . LYS A 1 98 ? 1.559 -8.389 -13.653 1.00 96.50 98 LYS A C 1
ATOM 778 O O . LYS A 1 98 ? 2.717 -8.630 -13.991 1.00 96.50 98 LYS A O 1
ATOM 783 N N . GLY A 1 99 ? 0.901 -9.148 -12.773 1.00 96.56 99 GLY A N 1
ATOM 784 C CA . GLY A 1 99 ? 1.499 -10.290 -12.079 1.00 96.56 99 GLY A CA 1
ATOM 785 C C . GLY A 1 99 ? 2.729 -9.888 -11.266 1.00 96.56 99 GLY A C 1
ATOM 786 O O . GLY A 1 99 ? 3.703 -10.629 -11.198 1.00 96.56 99 GLY A O 1
ATOM 787 N N . GLY A 1 100 ? 2.746 -8.658 -10.747 1.00 96.25 100 GLY A N 1
ATOM 788 C CA . GLY A 1 100 ? 3.802 -8.148 -9.883 1.00 96.25 100 GLY A CA 1
ATOM 789 C C . GLY A 1 100 ? 5.092 -7.785 -10.618 1.00 96.25 100 GLY A C 1
ATOM 790 O O . GLY A 1 100 ? 6.099 -7.476 -9.979 1.00 96.25 100 GLY A O 1
ATOM 791 N N . VAL A 1 101 ? 5.095 -7.797 -11.953 1.00 96.56 101 VAL A N 1
ATOM 792 C CA . VAL A 1 101 ? 6.232 -7.327 -12.748 1.00 96.56 101 VAL A CA 1
ATOM 793 C C . VAL A 1 101 ? 6.346 -5.808 -12.630 1.00 96.56 101 VAL A C 1
ATOM 795 O O . VAL A 1 101 ? 5.383 -5.071 -12.858 1.00 96.56 101 VAL A O 1
ATOM 798 N N . LEU A 1 102 ? 7.548 -5.326 -12.305 1.00 95.56 102 LEU A N 1
ATOM 799 C CA . LEU A 1 102 ? 7.809 -3.906 -12.075 1.00 95.56 102 LEU A CA 1
ATOM 800 C C . LEU A 1 102 ? 9.103 -3.474 -12.767 1.00 95.56 102 LEU A C 1
ATOM 802 O O . LEU A 1 102 ? 10.198 -3.886 -12.382 1.00 95.56 102 LEU A O 1
ATOM 806 N N . GLY A 1 103 ? 8.979 -2.660 -13.814 1.00 95.44 103 GLY A N 1
ATOM 807 C CA . GLY A 1 103 ? 10.115 -2.125 -14.566 1.00 95.44 103 GLY A CA 1
ATOM 808 C C . GLY A 1 103 ? 10.880 -1.036 -13.802 1.00 95.44 103 GLY A C 1
ATOM 809 O O . GLY A 1 103 ? 10.395 -0.561 -12.779 1.00 95.44 103 GLY A O 1
ATOM 810 N N . PRO A 1 104 ? 12.074 -0.641 -14.272 1.00 94.62 104 PRO A N 1
ATOM 811 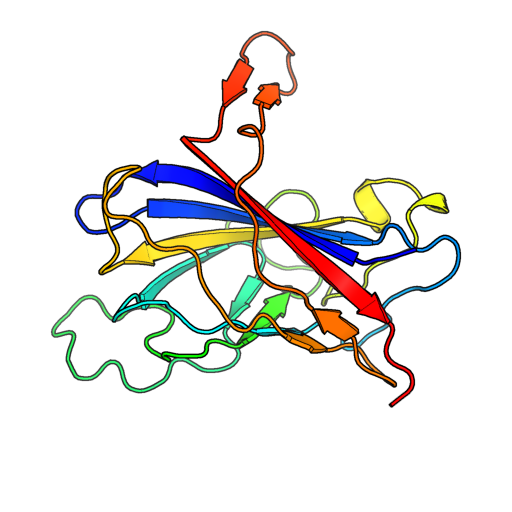C CA . PRO A 1 104 ? 12.781 0.526 -13.752 1.00 94.62 104 PRO A CA 1
ATOM 812 C C . PRO A 1 104 ? 12.080 1.831 -14.155 1.00 94.62 104 PRO A C 1
ATOM 814 O O . PRO A 1 104 ? 11.417 1.889 -15.194 1.00 94.62 104 PRO A O 1
ATOM 817 N N . TRP A 1 105 ? 12.290 2.899 -13.379 1.00 93.19 105 TRP A N 1
ATOM 818 C CA . TRP A 1 105 ? 11.696 4.224 -13.631 1.00 93.19 105 TRP A CA 1
ATOM 819 C C . TRP A 1 105 ? 12.026 4.796 -15.014 1.00 93.19 105 TRP A C 1
ATOM 821 O O . TRP A 1 105 ? 11.203 5.465 -15.632 1.00 93.19 105 TRP A O 1
ATOM 831 N N . THR A 1 106 ? 13.210 4.472 -15.535 1.00 92.38 106 THR A N 1
ATOM 832 C CA . THR A 1 106 ? 13.686 4.871 -16.870 1.00 92.38 106 THR A CA 1
ATOM 833 C C . THR A 1 106 ? 12.799 4.367 -18.013 1.00 92.38 106 THR A C 1
ATOM 835 O O . THR A 1 106 ? 12.822 4.938 -19.095 1.00 92.38 106 THR A O 1
ATOM 838 N N . GLN A 1 107 ? 11.980 3.333 -17.784 1.00 91.69 107 GLN A N 1
ATOM 839 C CA . GLN A 1 107 ? 11.009 2.819 -18.759 1.00 91.69 107 GLN A CA 1
ATOM 840 C C . GLN A 1 107 ? 9.632 3.497 -18.669 1.00 91.69 107 GLN A C 1
ATOM 842 O O . GLN A 1 107 ? 8.705 3.098 -19.375 1.00 91.69 107 GLN A O 1
ATOM 847 N N . GLY A 1 108 ? 9.490 4.500 -17.803 1.00 92.19 108 GLY A N 1
ATOM 848 C CA . GLY A 1 108 ? 8.294 5.315 -17.642 1.00 92.19 108 GLY A CA 1
ATOM 849 C C . GLY A 1 108 ? 7.431 4.934 -16.427 1.00 92.19 108 GLY A C 1
ATOM 850 O O . GLY A 1 108 ? 7.432 3.774 -15.994 1.00 92.19 108 GLY A O 1
ATOM 851 N N . PRO A 1 109 ? 6.634 5.886 -15.894 1.00 92.06 109 PRO A N 1
ATOM 852 C CA . PRO A 1 109 ? 5.875 5.695 -14.654 1.00 92.06 109 PRO A CA 1
ATOM 853 C C . PRO A 1 109 ? 4.922 4.493 -14.683 1.00 92.06 109 PRO A C 1
ATOM 855 O O . PRO A 1 109 ? 4.917 3.687 -13.761 1.00 92.06 109 PRO A O 1
ATOM 858 N N . ALA A 1 110 ? 4.174 4.291 -15.774 1.00 93.06 110 ALA A N 1
ATOM 859 C CA . ALA A 1 110 ? 3.199 3.198 -15.878 1.00 93.06 110 ALA A CA 1
ATOM 860 C C . ALA A 1 110 ? 3.831 1.792 -15.766 1.00 93.06 110 ALA A C 1
ATOM 862 O O . ALA A 1 110 ? 3.218 0.845 -15.263 1.00 93.06 110 ALA A O 1
ATOM 863 N N . ARG A 1 111 ? 5.086 1.638 -16.212 1.00 94.19 111 ARG A N 1
ATOM 864 C CA . ARG A 1 111 ? 5.834 0.372 -16.121 1.00 94.19 111 ARG A CA 1
ATOM 865 C C . ARG A 1 111 ? 6.518 0.200 -14.766 1.00 94.19 111 ARG A C 1
ATOM 867 O O . ARG A 1 111 ? 6.660 -0.935 -14.310 1.00 94.19 111 ARG A O 1
ATOM 874 N N . ALA A 1 112 ? 6.912 1.303 -14.137 1.00 96.56 112 ALA A N 1
ATOM 875 C CA . ALA A 1 112 ? 7.623 1.332 -12.862 1.00 96.56 112 ALA A CA 1
ATOM 876 C C . ALA A 1 112 ? 6.712 1.416 -11.630 1.00 96.56 112 ALA A C 1
ATOM 878 O O . ALA A 1 112 ? 7.201 1.338 -10.504 1.00 96.56 112 ALA A O 1
ATOM 879 N N . THR A 1 113 ? 5.404 1.565 -11.830 1.00 97.38 113 THR A N 1
ATOM 880 C CA . THR A 1 113 ? 4.413 1.670 -10.760 1.00 97.38 113 THR A CA 1
ATOM 881 C C . THR A 1 113 ? 3.457 0.484 -10.775 1.00 97.38 113 THR A C 1
ATOM 883 O O . THR A 1 113 ? 3.014 0.061 -11.837 1.00 97.38 113 THR A O 1
ATOM 886 N N . SER A 1 114 ? 3.118 -0.046 -9.606 1.00 97.81 114 SER A N 1
ATOM 887 C CA . SER A 1 114 ? 2.009 -0.979 -9.391 1.00 97.81 114 SER A CA 1
ATOM 888 C C . SER A 1 114 ? 1.144 -0.449 -8.255 1.00 97.81 114 SER A C 1
ATOM 890 O O . SER A 1 114 ? 1.675 0.182 -7.340 1.00 97.81 114 SER A O 1
ATOM 892 N N . SER A 1 115 ? -0.175 -0.622 -8.320 1.00 98.12 115 SER A N 1
ATOM 893 C CA . SER A 1 115 ? -1.055 -0.141 -7.257 1.00 98.12 115 SER A CA 1
ATOM 894 C C . SER A 1 115 ? -2.229 -1.069 -6.995 1.00 98.12 115 SER A C 1
ATOM 896 O O . SER A 1 115 ? -2.642 -1.829 -7.869 1.00 98.12 115 SER A O 1
ATOM 898 N N 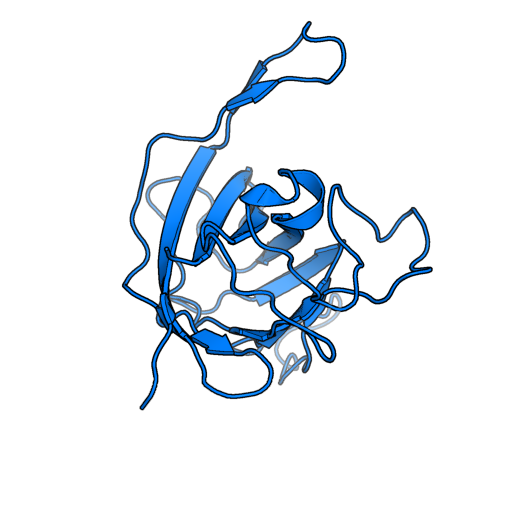. PHE A 1 116 ? -2.746 -0.998 -5.775 1.00 98.62 116 PHE A N 1
ATOM 899 C CA . PHE A 1 116 ? -3.950 -1.693 -5.354 1.00 98.62 116 PHE A CA 1
ATOM 900 C C . PHE A 1 116 ? -4.700 -0.874 -4.309 1.00 98.62 116 PHE A C 1
ATOM 902 O O . PHE A 1 116 ? -4.109 -0.063 -3.593 1.00 98.62 116 PHE A O 1
ATOM 909 N N . GLN A 1 117 ? -6.003 -1.100 -4.211 1.00 98.56 117 GLN A N 1
ATOM 910 C CA . GLN A 1 117 ? -6.845 -0.511 -3.178 1.00 98.56 117 GLN A CA 1
ATOM 911 C C . GLN A 1 117 ? -7.213 -1.576 -2.153 1.00 98.56 117 GLN A C 1
ATOM 913 O O . GLN A 1 117 ? -7.452 -2.729 -2.514 1.00 98.56 117 GLN A O 1
ATOM 918 N N . LEU A 1 118 ? -7.301 -1.182 -0.886 1.00 98.38 118 LEU A N 1
ATOM 919 C CA . LEU A 1 118 ? -7.856 -2.014 0.170 1.00 98.38 118 LEU A CA 1
ATOM 920 C C . LEU A 1 118 ? -8.771 -1.218 1.099 1.00 98.38 118 LEU A C 1
ATOM 922 O O . LEU A 1 118 ? -8.525 -0.042 1.380 1.00 98.38 118 LEU A O 1
ATOM 926 N N . ALA A 1 119 ? -9.809 -1.887 1.591 1.00 98.38 119 ALA A N 1
ATOM 927 C CA . ALA A 1 119 ? -10.611 -1.425 2.714 1.00 98.38 119 ALA A CA 1
ATOM 928 C C . ALA A 1 119 ? -10.100 -2.101 3.990 1.00 98.38 119 ALA A C 1
ATOM 930 O O . ALA A 1 119 ? -10.089 -3.330 4.088 1.00 98.38 119 ALA A O 1
ATOM 931 N N . VAL A 1 120 ? -9.650 -1.301 4.950 1.00 98.31 120 VAL A N 1
ATOM 932 C CA . VAL A 1 120 ? -9.112 -1.757 6.233 1.00 98.31 120 VAL A CA 1
ATOM 933 C C . VAL A 1 120 ? -10.180 -1.582 7.302 1.00 98.31 120 VAL A C 1
ATOM 935 O O . VAL A 1 120 ? -10.728 -0.492 7.449 1.00 98.31 120 VAL A O 1
ATOM 938 N N . GLY A 1 121 ? -10.455 -2.654 8.038 1.00 97.25 121 GLY A N 1
ATOM 939 C CA . GLY A 1 121 ? -11.405 -2.695 9.146 1.00 97.25 121 GLY A CA 1
ATOM 940 C C . GLY A 1 121 ? -10.730 -2.816 10.502 1.00 97.25 121 GLY A C 1
ATOM 941 O O . GLY A 1 121 ? -9.524 -3.068 10.585 1.00 97.25 121 GLY A O 1
ATOM 942 N N . ALA A 1 122 ? -11.521 -2.678 11.567 1.00 94.69 122 ALA A N 1
ATOM 943 C CA . ALA A 1 122 ? -11.055 -2.661 12.958 1.00 94.69 122 ALA A CA 1
ATOM 944 C C . ALA A 1 122 ? -9.835 -1.738 13.186 1.00 94.69 122 ALA A C 1
ATOM 946 O O . ALA A 1 122 ? -8.933 -2.036 13.981 1.00 94.69 122 ALA A O 1
ATOM 947 N N . ALA A 1 123 ? -9.803 -0.623 12.458 1.00 93.50 123 ALA A N 1
ATOM 948 C CA . ALA A 1 123 ? -8.777 0.403 12.520 1.00 93.50 123 ALA A CA 1
ATOM 949 C C . ALA A 1 123 ? -9.319 1.663 13.216 1.00 93.50 123 ALA A C 1
ATOM 951 O O . ALA A 1 123 ? -10.481 1.747 13.602 1.00 93.50 123 ALA A O 1
ATOM 952 N N . GLY A 1 124 ? -8.454 2.659 13.416 1.00 89.94 124 GLY A N 1
ATOM 953 C CA . GLY A 1 124 ? -8.932 3.994 13.775 1.00 89.94 124 GLY A CA 1
ATOM 954 C C . GLY A 1 124 ? -9.679 4.644 12.606 1.00 89.94 124 GLY A C 1
ATOM 955 O O . GLY A 1 124 ? -9.409 4.323 11.450 1.00 89.94 124 GLY A O 1
ATOM 956 N N . THR A 1 125 ? -10.567 5.586 12.908 1.00 90.62 125 THR A N 1
ATOM 957 C CA . THR A 1 125 ? -11.388 6.323 11.926 1.00 90.62 125 THR A CA 1
ATOM 958 C C . THR A 1 125 ? -11.035 7.811 11.858 1.00 90.62 125 THR A C 1
ATOM 960 O O . THR A 1 125 ? -11.756 8.616 11.278 1.00 90.62 125 THR A O 1
ATOM 963 N N . THR A 1 126 ? -9.920 8.204 12.478 1.00 88.56 126 THR A N 1
ATOM 964 C CA . THR A 1 126 ? -9.417 9.581 12.487 1.00 88.56 126 THR A CA 1
ATOM 965 C C . THR A 1 126 ? -7.897 9.603 12.393 1.00 88.56 126 THR A C 1
ATOM 967 O O . THR A 1 126 ? -7.225 8.643 12.782 1.00 88.56 126 THR A O 1
ATOM 970 N N . ASN A 1 127 ? -7.336 10.744 11.984 1.00 85.81 127 ASN A N 1
ATOM 971 C CA . ASN A 1 127 ? -5.884 10.951 11.881 1.00 85.81 127 ASN A CA 1
ATOM 972 C C . ASN A 1 127 ? -5.107 10.606 13.167 1.00 85.81 127 ASN A C 1
ATOM 974 O O . ASN A 1 127 ? -3.945 10.214 13.095 1.00 85.81 127 ASN A O 1
ATOM 978 N N . ASN A 1 128 ? -5.745 10.722 14.336 1.00 87.56 128 ASN A N 1
ATOM 979 C CA . ASN A 1 128 ? -5.110 10.479 15.634 1.00 87.56 128 ASN A CA 1
ATOM 980 C C . ASN A 1 128 ? -5.221 9.016 16.096 1.00 87.56 128 ASN A C 1
ATOM 982 O O . ASN A 1 128 ? -4.392 8.536 16.872 1.00 87.56 128 ASN A O 1
ATOM 986 N N . THR A 1 129 ? -6.259 8.302 15.655 1.00 90.94 129 THR A N 1
ATOM 987 C CA . THR A 1 129 ? -6.563 6.939 16.124 1.00 90.94 129 THR A CA 1
ATOM 988 C C . THR A 1 129 ? -5.963 5.863 15.225 1.00 90.94 129 THR A C 1
ATOM 990 O O . THR A 1 129 ? -5.634 4.766 15.703 1.00 90.94 129 THR A O 1
ATOM 993 N N . VAL A 1 130 ? -5.794 6.182 13.940 1.00 93.75 130 VAL A N 1
ATOM 994 C CA . VAL A 1 130 ? -5.179 5.317 12.935 1.00 93.75 130 VAL A CA 1
ATOM 995 C C . VAL A 1 130 ? -3.710 5.123 13.257 1.00 93.75 130 VAL A C 1
ATOM 997 O O . VAL A 1 130 ? -2.976 6.060 13.573 1.00 93.75 130 VAL A O 1
ATOM 1000 N N . ARG A 1 131 ? -3.263 3.873 13.163 1.00 93.94 131 ARG A N 1
ATOM 1001 C CA . ARG A 1 131 ? -1.861 3.517 13.319 1.00 93.94 131 ARG A CA 1
ATOM 1002 C C . ARG A 1 131 ? -1.355 2.929 12.015 1.00 93.94 131 ARG A C 1
ATOM 1004 O O . ARG A 1 131 ? -1.988 2.076 11.405 1.00 93.94 131 ARG A O 1
ATOM 1011 N N . MET A 1 132 ? -0.195 3.417 11.612 1.00 94.00 132 MET A N 1
ATOM 1012 C CA . MET A 1 132 ? 0.495 2.961 10.421 1.00 94.00 132 MET A CA 1
ATOM 1013 C C . MET A 1 132 ? 0.938 1.500 10.584 1.00 94.00 132 MET A C 1
ATOM 1015 O O . MET A 1 132 ? 1.409 1.135 11.672 1.00 94.00 132 MET A O 1
ATOM 1019 N N . PRO A 1 133 ? 0.831 0.674 9.529 1.00 95.88 133 PRO A N 1
ATOM 1020 C CA . PRO A 1 133 ? 1.401 -0.661 9.543 1.00 95.88 133 PRO A CA 1
ATOM 1021 C C . PRO A 1 133 ? 2.911 -0.623 9.797 1.00 95.88 133 PRO A C 1
ATOM 1023 O O . PRO A 1 133 ? 3.590 0.381 9.566 1.00 95.88 133 PRO A O 1
ATOM 1026 N N . LYS A 1 134 ? 3.442 -1.730 10.299 1.00 96.56 134 LYS A N 1
ATOM 1027 C CA . LYS A 1 134 ? 4.847 -1.882 10.683 1.00 96.56 134 LYS A CA 1
ATOM 1028 C C . LYS A 1 134 ? 5.473 -3.047 9.928 1.00 96.56 134 LYS A C 1
ATOM 1030 O O . LYS A 1 134 ? 4.765 -3.815 9.287 1.00 96.56 134 LYS A O 1
ATOM 1035 N N . ASN A 1 135 ? 6.793 -3.185 10.032 1.00 96.88 135 ASN A N 1
ATOM 1036 C CA . ASN A 1 135 ? 7.534 -4.355 9.548 1.00 96.88 135 ASN A CA 1
ATOM 1037 C C . ASN A 1 135 ? 7.214 -4.709 8.089 1.00 96.88 135 ASN A C 1
ATOM 1039 O O . ASN A 1 135 ? 6.878 -5.846 7.762 1.00 96.88 135 ASN A O 1
ATOM 1043 N N . PHE A 1 136 ? 7.272 -3.706 7.213 1.00 97.62 136 PHE A N 1
ATOM 1044 C CA 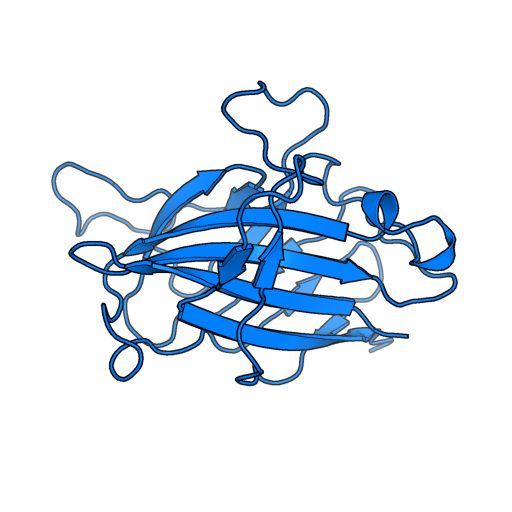. PHE A 1 136 ? 7.075 -3.936 5.791 1.00 97.62 136 PHE A CA 1
ATOM 1045 C C . PHE A 1 136 ? 8.161 -4.871 5.254 1.00 97.62 136 PHE A C 1
ATOM 1047 O O . PHE A 1 136 ? 9.337 -4.737 5.583 1.00 97.62 136 PHE A O 1
ATOM 1054 N N . THR A 1 137 ? 7.764 -5.808 4.403 1.00 96.56 137 THR A N 1
ATOM 1055 C CA . THR A 1 137 ? 8.663 -6.712 3.688 1.00 96.56 137 THR A CA 1
ATOM 1056 C C . THR A 1 137 ? 8.335 -6.650 2.209 1.00 96.56 137 THR A C 1
ATOM 1058 O O . THR A 1 137 ? 7.168 -6.660 1.825 1.00 96.56 137 THR A O 1
ATOM 1061 N N . LEU A 1 138 ? 9.360 -6.584 1.366 1.00 96.62 138 LEU A N 1
ATOM 1062 C CA . LEU A 1 138 ? 9.189 -6.622 -0.078 1.00 96.62 138 LEU A CA 1
ATOM 1063 C C . LEU A 1 138 ? 10.073 -7.725 -0.643 1.00 96.62 138 LEU A C 1
ATOM 1065 O O . LEU A 1 138 ? 11.300 -7.617 -0.682 1.00 96.62 138 LEU A O 1
ATOM 1069 N N . LYS A 1 139 ? 9.428 -8.804 -1.076 1.00 94.62 139 LYS A N 1
ATOM 1070 C CA . LYS A 1 139 ? 10.090 -9.917 -1.748 1.00 94.62 139 LYS A CA 1
ATOM 1071 C C . LYS A 1 139 ? 9.936 -9.767 -3.252 1.00 94.62 139 LYS A C 1
ATOM 1073 O O . LYS A 1 139 ? 8.912 -9.300 -3.745 1.00 94.62 139 LYS A O 1
ATOM 1078 N N . ALA A 1 140 ? 10.972 -10.170 -3.964 1.00 92.12 140 ALA A N 1
ATOM 1079 C CA . ALA A 1 140 ? 11.008 -10.281 -5.410 1.00 92.12 140 ALA A CA 1
ATOM 1080 C C . ALA A 1 140 ? 11.799 -11.550 -5.761 1.00 92.12 140 ALA A C 1
ATOM 1082 O O . ALA A 1 140 ? 12.509 -12.067 -4.895 1.00 92.12 140 ALA A O 1
ATOM 1083 N N . PRO A 1 141 ? 11.712 -12.056 -6.999 1.00 88.56 141 PRO A N 1
ATOM 1084 C CA . PRO A 1 141 ? 12.487 -13.221 -7.402 1.00 88.56 141 PRO A CA 1
ATOM 1085 C C . PRO A 1 141 ? 13.988 -12.915 -7.335 1.00 88.56 141 PRO A C 1
ATOM 1087 O O . PRO A 1 141 ? 14.439 -11.895 -7.863 1.00 88.56 141 PRO A O 1
ATOM 1090 N N . GLY A 1 142 ? 14.753 -13.802 -6.699 1.00 84.12 142 GLY A N 1
ATOM 1091 C CA . GLY A 1 142 ? 16.165 -13.583 -6.379 1.00 84.12 142 GLY A CA 1
ATOM 1092 C C . GLY A 1 142 ? 16.349 -12.966 -4.991 1.00 84.12 142 GLY A C 1
ATOM 1093 O O . GLY A 1 142 ? 15.641 -13.324 -4.052 1.00 84.12 142 GLY A O 1
ATOM 1094 N N . HIS A 1 143 ? 17.318 -12.059 -4.848 1.00 75.06 143 HIS A N 1
ATOM 1095 C CA . HIS A 1 143 ? 17.564 -11.398 -3.566 1.00 75.06 143 HIS A CA 1
ATOM 1096 C C . HIS A 1 143 ? 16.433 -10.423 -3.204 1.00 75.06 143 HIS A C 1
ATOM 1098 O O . HIS A 1 143 ? 15.850 -9.762 -4.070 1.00 75.06 143 HIS A O 1
ATOM 1104 N N . GLY A 1 144 ? 16.133 -10.338 -1.908 1.00 82.50 144 GLY A N 1
ATOM 1105 C CA . GLY A 1 144 ? 15.040 -9.528 -1.380 1.00 82.50 144 GLY A CA 1
ATOM 1106 C C . GLY A 1 144 ? 15.352 -8.034 -1.262 1.00 82.50 144 GLY A C 1
ATOM 1107 O O . GLY A 1 144 ? 16.436 -7.545 -1.590 1.00 82.50 144 GLY A O 1
ATOM 1108 N N . TYR A 1 145 ? 14.373 -7.292 -0.749 1.00 92.50 145 TYR A N 1
ATOM 1109 C CA . TYR A 1 145 ? 14.538 -5.900 -0.351 1.00 92.50 145 TYR A CA 1
ATOM 1110 C C . TYR A 1 145 ? 14.379 -5.763 1.160 1.00 92.50 145 TYR A C 1
ATOM 1112 O O . TYR A 1 145 ? 13.480 -6.354 1.760 1.00 92.50 145 TYR A O 1
ATOM 1120 N N . THR A 1 146 ? 15.204 -4.909 1.752 1.00 94.25 146 THR A N 1
ATOM 1121 C CA . THR A 1 146 ? 15.075 -4.500 3.150 1.00 94.25 146 THR A CA 1
ATOM 1122 C C . THR A 1 146 ? 14.324 -3.180 3.200 1.00 94.25 146 THR A C 1
ATOM 1124 O O . THR A 1 146 ? 14.762 -2.186 2.615 1.00 94.25 146 THR A O 1
ATOM 1127 N N . CYS A 1 147 ? 13.180 -3.169 3.878 1.00 96.50 147 CYS A N 1
ATOM 1128 C CA . CYS A 1 147 ? 12.345 -1.983 4.026 1.00 96.50 147 CYS A CA 1
ATOM 1129 C C . CYS A 1 147 ? 12.601 -1.292 5.365 1.00 96.50 147 CYS A C 1
ATOM 1131 O O . CYS A 1 147 ? 12.710 -1.936 6.406 1.00 96.50 147 CYS A O 1
ATOM 1133 N N . GLY A 1 148 ? 12.685 0.037 5.327 1.00 96.19 148 GLY A N 1
ATOM 1134 C CA . GLY A 1 148 ? 12.745 0.862 6.528 1.00 96.19 148 GLY A CA 1
ATOM 1135 C C . GLY A 1 148 ? 11.381 1.010 7.214 1.00 96.19 148 GLY A C 1
ATOM 1136 O O . GLY A 1 148 ? 10.366 0.506 6.724 1.00 96.19 148 GLY A O 1
ATOM 1137 N N . PRO A 1 149 ? 11.322 1.748 8.335 1.00 96.31 149 PRO A N 1
ATOM 1138 C CA . PRO A 1 149 ? 10.056 2.094 8.959 1.00 96.31 149 PRO A CA 1
ATOM 1139 C C . PRO A 1 149 ? 9.237 2.995 8.033 1.00 96.31 149 PRO A C 1
ATOM 1141 O O . PRO A 1 149 ? 9.778 3.825 7.296 1.00 96.31 149 PRO A O 1
ATOM 1144 N N . ALA A 1 150 ? 7.920 2.847 8.108 1.00 96.56 150 ALA A N 1
ATOM 1145 C CA . ALA A 1 150 ? 7.007 3.748 7.435 1.00 96.56 150 ALA A CA 1
ATOM 1146 C C . ALA A 1 150 ? 7.092 5.153 8.066 1.00 96.56 150 ALA A C 1
ATOM 1148 O O . ALA A 1 150 ? 7.368 5.296 9.261 1.00 96.56 150 ALA A O 1
ATOM 1149 N N . LYS A 1 151 ? 6.913 6.199 7.257 1.00 97.06 151 LYS A N 1
ATOM 1150 C CA . LYS A 1 151 ? 7.035 7.604 7.669 1.00 97.06 151 LYS A CA 1
ATOM 1151 C C . LYS A 1 151 ? 5.838 8.401 7.185 1.00 97.06 151 LYS A C 1
ATOM 1153 O O . LYS A 1 151 ? 5.451 8.273 6.026 1.00 97.06 151 LYS A O 1
ATOM 1158 N N . VAL A 1 152 ? 5.301 9.261 8.048 1.00 96.44 152 VAL A N 1
ATOM 1159 C CA . VAL A 1 152 ? 4.278 10.233 7.652 1.00 96.44 152 VAL A CA 1
ATOM 1160 C C . VAL A 1 152 ? 4.912 11.270 6.734 1.00 96.44 152 VAL A C 1
ATOM 1162 O O . VAL A 1 152 ? 5.977 11.807 7.034 1.00 96.44 152 VAL A O 1
ATOM 1165 N N . VAL A 1 153 ? 4.262 11.534 5.608 1.00 97.25 153 VAL A N 1
ATOM 1166 C CA . VAL A 1 153 ? 4.677 12.548 4.639 1.00 97.25 153 VAL A CA 1
ATOM 1167 C C . VAL A 1 153 ? 3.496 13.454 4.306 1.00 97.25 153 VAL A C 1
ATOM 1169 O O . VAL A 1 153 ? 2.369 13.228 4.750 1.00 97.25 153 VAL A O 1
ATOM 1172 N N . ARG A 1 154 ? 3.754 14.503 3.521 1.00 97.25 154 ARG A N 1
ATOM 1173 C CA . ARG A 1 154 ? 2.698 15.395 3.042 1.00 97.25 154 ARG A CA 1
ATOM 1174 C C . ARG A 1 154 ? 1.617 14.584 2.305 1.00 97.25 154 ARG A C 1
ATOM 1176 O O . ARG A 1 154 ? 1.985 13.781 1.446 1.00 97.25 154 ARG A O 1
ATOM 1183 N N . PRO A 1 155 ? 0.321 14.821 2.583 1.00 97.00 155 PRO A N 1
ATOM 1184 C CA . PRO A 1 155 ? -0.752 14.126 1.890 1.00 97.00 155 PRO A CA 1
ATOM 1185 C C . PRO A 1 155 ? -0.668 14.265 0.367 1.00 97.00 155 PRO A C 1
ATOM 1187 O O . PRO A 1 155 ? -0.471 15.366 -0.162 1.00 97.00 155 PRO A O 1
ATOM 1190 N N . THR A 1 156 ? -0.821 13.145 -0.338 1.00 97.38 156 THR A N 1
ATOM 1191 C CA . THR A 1 156 ? -0.858 13.103 -1.802 1.00 97.38 156 THR A CA 1
ATOM 1192 C C . THR A 1 156 ? -2.058 13.893 -2.310 1.00 97.38 156 THR A C 1
ATOM 1194 O O . THR A 1 156 ? -3.176 13.716 -1.828 1.00 97.38 156 THR A O 1
ATOM 1197 N N . LYS A 1 157 ? -1.838 14.723 -3.333 1.00 96.56 157 LYS A N 1
ATOM 1198 C CA . LYS A 1 157 ? -2.910 15.348 -4.113 1.00 96.56 157 LYS A CA 1
ATOM 1199 C C . LYS A 1 157 ? -3.169 14.530 -5.373 1.00 96.56 157 LYS A C 1
ATOM 1201 O O . LYS A 1 157 ? -2.236 14.227 -6.114 1.00 96.56 157 LYS A O 1
ATOM 1206 N N . PHE A 1 158 ? -4.429 14.212 -5.622 1.00 93.38 158 PHE A N 1
ATOM 1207 C CA . PHE A 1 158 ? -4.889 13.520 -6.816 1.00 93.38 158 PHE A CA 1
ATOM 1208 C C . PHE A 1 158 ? -5.624 14.509 -7.706 1.00 93.38 158 PHE A C 1
ATOM 1210 O O . PHE A 1 158 ? -6.602 15.132 -7.291 1.00 93.38 158 PHE A O 1
ATOM 1217 N N . ILE A 1 159 ? -5.144 14.650 -8.934 1.00 92.25 159 ILE A N 1
ATOM 1218 C CA . ILE A 1 159 ? -5.772 15.485 -9.950 1.00 92.25 159 ILE A CA 1
ATOM 1219 C C . ILE A 1 159 ? -6.575 14.552 -10.851 1.00 92.25 159 ILE A C 1
ATOM 1221 O O . ILE A 1 159 ? -6.059 13.545 -11.335 1.00 92.25 159 ILE A O 1
ATOM 1225 N N . THR A 1 160 ? -7.849 14.872 -11.033 1.00 88.56 160 THR A N 1
ATOM 1226 C CA . THR A 1 160 ? -8.734 14.176 -11.976 1.00 88.56 160 THR A CA 1
ATOM 1227 C C . THR A 1 160 ? -8.204 14.272 -13.407 1.00 88.56 160 THR A C 1
ATOM 1229 O O . THR A 1 160 ? -7.468 15.198 -13.746 1.00 88.56 160 THR A O 1
ATOM 1232 N N . GLN A 1 161 ? -8.548 13.302 -14.260 1.00 86.56 161 GLN A N 1
ATOM 1233 C CA . GLN A 1 161 ? -8.024 13.248 -15.632 1.00 86.56 161 GLN A CA 1
ATOM 1234 C C . GLN A 1 161 ? -8.409 14.478 -16.467 1.00 86.56 161 GLN A C 1
ATOM 1236 O O . GLN A 1 161 ? -7.590 14.964 -17.243 1.00 86.56 161 GLN A O 1
ATOM 1241 N N . ASP A 1 162 ? -9.609 15.023 -16.255 1.00 92.00 162 ASP A N 1
ATOM 1242 C CA . ASP A 1 162 ? -10.084 16.266 -16.877 1.00 92.00 162 ASP A CA 1
ATOM 1243 C C . ASP A 1 162 ? -9.445 17.535 -16.277 1.00 92.00 162 ASP A C 1
ATOM 1245 O O . ASP A 1 162 ? -9.686 18.642 -16.757 1.00 92.00 162 ASP A O 1
ATOM 1249 N N . ARG A 1 163 ? -8.615 17.377 -15.236 1.00 91.88 163 ARG A N 1
ATOM 1250 C CA . ARG A 1 163 ? -7.916 18.422 -14.472 1.00 91.88 163 ARG A CA 1
ATOM 1251 C C . ARG A 1 163 ? -8.825 19.421 -13.760 1.00 91.88 163 ARG A C 1
ATOM 1253 O O . ARG A 1 163 ? -8.331 20.430 -13.262 1.00 91.88 163 ARG A O 1
ATOM 1260 N N . ARG A 1 164 ? -10.128 19.154 -13.662 1.00 94.88 164 ARG A N 1
ATOM 1261 C CA . ARG A 1 164 ? -11.094 20.102 -13.080 1.00 94.88 164 ARG A CA 1
ATOM 1262 C C . ARG A 1 164 ? -11.197 19.994 -11.568 1.00 94.88 164 ARG A C 1
ATOM 1264 O O . ARG A 1 164 ? -11.584 20.950 -10.905 1.00 94.88 164 ARG A O 1
ATOM 1271 N N . ARG A 1 165 ? -10.845 18.838 -11.008 1.00 95.19 165 ARG A N 1
ATOM 1272 C CA . ARG A 1 165 ? -10.950 18.559 -9.574 1.00 95.19 165 ARG A CA 1
ATOM 1273 C C . ARG A 1 165 ? -9.638 18.046 -9.004 1.00 95.19 165 ARG A C 1
ATOM 1275 O O . ARG A 1 165 ? -9.038 17.107 -9.533 1.00 95.19 165 ARG A O 1
ATOM 1282 N N . VAL A 1 166 ? -9.248 18.617 -7.869 1.00 94.38 166 VAL A N 1
ATOM 1283 C CA . VAL A 1 166 ? -8.161 18.117 -7.026 1.00 94.38 166 VAL A CA 1
ATOM 1284 C C . VAL A 1 166 ? -8.770 17.535 -5.758 1.00 94.38 166 VAL A C 1
ATOM 1286 O O . VAL A 1 166 ? -9.552 18.189 -5.074 1.00 94.38 166 VAL A O 1
ATOM 1289 N N . THR A 1 167 ? -8.417 16.296 -5.449 1.00 94.81 167 THR A N 1
ATOM 1290 C CA . THR A 1 167 ? -8.698 15.655 -4.160 1.00 94.81 167 THR A CA 1
ATOM 1291 C 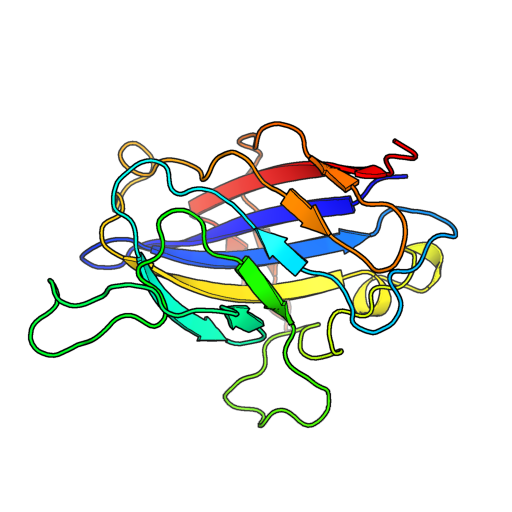C . THR A 1 167 ? -7.380 15.396 -3.442 1.00 94.81 167 THR A C 1
ATOM 1293 O O . THR A 1 167 ? -6.307 15.509 -4.038 1.00 94.81 167 THR A O 1
ATOM 1296 N N . GLN A 1 168 ? -7.424 15.096 -2.150 1.00 96.12 168 GLN A N 1
ATOM 1297 C CA . GLN A 1 168 ? -6.225 14.782 -1.381 1.00 96.12 168 GLN A CA 1
ATOM 1298 C C . GLN A 1 168 ? -6.474 13.593 -0.465 1.00 96.12 168 GLN A C 1
ATOM 1300 O O . GLN A 1 168 ? -7.598 13.394 -0.008 1.00 96.12 168 GLN A O 1
ATOM 1305 N N . ALA A 1 169 ? -5.420 12.827 -0.200 1.00 97.06 169 ALA A N 1
ATOM 1306 C CA . ALA A 1 169 ? -5.441 11.822 0.851 1.00 97.06 169 ALA A CA 1
ATOM 1307 C C . ALA A 1 169 ? -5.669 12.493 2.219 1.00 97.06 169 ALA A C 1
ATOM 1309 O O . ALA A 1 169 ? -5.206 13.609 2.458 1.00 97.06 169 ALA A O 1
ATOM 1310 N N . MET A 1 170 ? -6.338 11.797 3.134 1.00 96.00 170 MET A N 1
ATOM 1311 C CA . MET A 1 170 ? -6.437 12.192 4.542 1.00 96.00 170 MET A CA 1
ATOM 1312 C C . MET A 1 170 ? -5.078 12.057 5.238 1.00 96.00 170 MET A C 1
ATOM 1314 O O . MET A 1 170 ? -4.690 12.905 6.039 1.00 96.00 170 MET A O 1
ATOM 1318 N N . MET A 1 171 ? -4.335 11.001 4.893 1.00 96.19 171 MET A N 1
ATOM 1319 C CA . MET A 1 171 ? -2.973 10.741 5.358 1.00 96.19 171 MET A CA 1
ATOM 1320 C C . MET A 1 171 ? -2.170 10.050 4.256 1.00 96.19 171 MET A C 1
ATOM 1322 O O . MET A 1 171 ? -2.711 9.217 3.531 1.00 96.19 171 MET A O 1
ATOM 1326 N N . THR A 1 172 ? -0.870 10.334 4.183 1.00 98.00 172 THR A N 1
ATOM 1327 C CA . THR A 1 172 ? 0.053 9.602 3.307 1.00 98.00 172 THR A CA 1
ATOM 1328 C C . THR A 1 172 ? 1.259 9.125 4.095 1.00 98.00 172 THR A C 1
ATOM 1330 O O . THR A 1 172 ? 1.874 9.889 4.846 1.00 98.00 172 THR A O 1
ATOM 1333 N N . TRP A 1 173 ? 1.622 7.861 3.892 1.00 97.81 173 TRP A N 1
ATOM 1334 C CA . TRP A 1 173 ? 2.822 7.261 4.462 1.00 97.81 173 TRP A CA 1
ATOM 1335 C C . TRP A 1 173 ? 3.734 6.719 3.371 1.00 97.81 173 TRP A C 1
ATOM 1337 O O . TRP A 1 173 ? 3.262 6.133 2.401 1.00 97.81 173 TRP A O 1
ATOM 1347 N N . ASN A 1 174 ? 5.043 6.862 3.563 1.00 98.12 174 ASN A N 1
ATOM 1348 C CA . ASN A 1 174 ?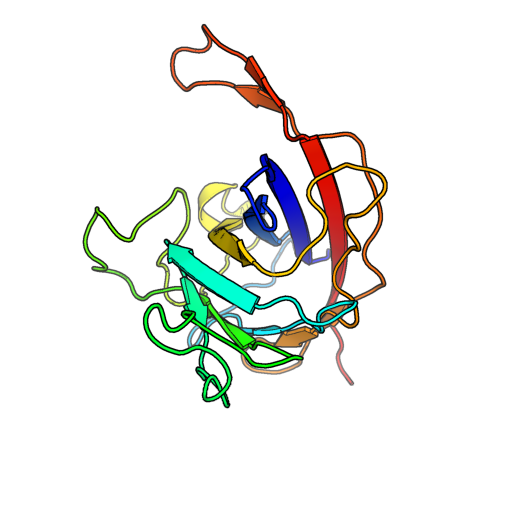 6.052 6.287 2.682 1.00 98.12 174 ASN A CA 1
ATOM 1349 C C . ASN A 1 174 ? 6.918 5.279 3.428 1.00 98.12 174 ASN A C 1
ATOM 1351 O O . ASN A 1 174 ? 7.404 5.540 4.528 1.00 98.12 174 ASN A O 1
ATOM 1355 N N . VAL A 1 175 ? 7.178 4.161 2.767 1.00 98.12 175 VAL A N 1
ATOM 1356 C CA . VAL A 1 175 ? 8.180 3.170 3.141 1.00 98.12 175 VAL A CA 1
ATOM 1357 C C . VAL A 1 175 ? 9.193 3.100 2.017 1.00 98.12 175 VAL A C 1
ATOM 1359 O O . VAL A 1 175 ? 8.832 2.970 0.848 1.00 98.12 175 VAL A O 1
ATOM 1362 N N . THR A 1 176 ? 10.468 3.153 2.373 1.00 97.88 176 THR A N 1
ATOM 1363 C CA . THR A 1 176 ? 11.557 2.988 1.415 1.00 97.88 176 THR A CA 1
ATOM 1364 C C . THR A 1 176 ? 12.186 1.619 1.604 1.00 97.88 176 THR A C 1
ATOM 1366 O O . THR A 1 176 ? 12.636 1.294 2.701 1.00 97.88 176 THR A O 1
ATOM 1369 N N . CYS A 1 177 ? 12.249 0.845 0.526 1.00 96.50 177 CYS A N 1
ATOM 1370 C CA . CYS A 1 177 ? 12.906 -0.451 0.472 1.00 96.50 177 CYS A CA 1
ATOM 1371 C C . CYS A 1 177 ? 14.153 -0.373 -0.409 1.00 96.50 177 CYS A C 1
ATOM 1373 O O . CYS A 1 177 ? 14.103 0.045 -1.570 1.00 96.50 177 CYS A O 1
ATOM 1375 N N . ALA A 1 178 ? 15.288 -0.772 0.152 1.00 94.19 178 ALA A N 1
ATOM 1376 C CA . ALA A 1 178 ? 16.556 -0.869 -0.550 1.00 94.19 178 ALA A CA 1
ATOM 1377 C C . ALA A 1 178 ? 16.832 -2.329 -0.915 1.00 94.19 178 ALA A C 1
ATOM 1379 O O . ALA A 1 178 ? 16.447 -3.247 -0.198 1.00 94.19 178 ALA A O 1
ATOM 1380 N N . TYR A 1 179 ? 17.482 -2.542 -2.054 1.00 89.00 179 TYR A N 1
ATOM 1381 C CA . TYR A 1 179 ? 17.879 -3.881 -2.479 1.00 89.00 179 TYR A CA 1
ATOM 1382 C C . TYR A 1 179 ? 18.913 -4.454 -1.499 1.00 89.00 179 TYR A C 1
ATOM 1384 O O . TYR A 1 179 ? 19.943 -3.815 -1.278 1.00 89.00 179 TYR A O 1
ATOM 1392 N N . SER A 1 180 ? 18.646 -5.637 -0.939 1.00 79.69 180 SER A N 1
ATOM 1393 C CA . SER A 1 180 ? 19.601 -6.379 -0.110 1.00 79.69 180 SER A CA 1
ATOM 1394 C C . SER A 1 180 ? 20.301 -7.427 -0.965 1.00 79.69 180 SER A C 1
ATOM 1396 O O . SER A 1 180 ? 19.683 -8.040 -1.830 1.00 79.69 180 SER A O 1
ATOM 1398 N N . ARG A 1 181 ? 21.603 -7.624 -0.750 1.00 68.38 181 ARG A N 1
ATOM 1399 C CA . ARG A 1 181 ? 22.348 -8.774 -1.300 1.00 68.38 181 ARG A CA 1
ATOM 1400 C C . ARG A 1 181 ? 22.506 -9.909 -0.287 1.00 68.38 181 ARG A C 1
ATOM 1402 O O . ARG A 1 181 ? 22.958 -10.980 -0.676 1.00 68.38 181 ARG A O 1
ATOM 1409 N N . TRP A 1 182 ? 22.132 -9.639 0.958 1.00 56.81 182 TRP A N 1
ATOM 1410 C CA . TRP A 1 182 ? 22.168 -10.544 2.096 1.00 56.81 182 TRP A CA 1
ATOM 1411 C C . TRP A 1 182 ? 20.801 -11.185 2.276 1.00 56.81 182 TRP A C 1
ATOM 1413 O O . TRP A 1 182 ? 19.801 -10.431 2.128 1.00 56.81 182 TRP A O 1
#

Organism: NCBI:txid374723

InterPro domains:
  IPR006918 COBRA [PTHR31673] (1-181)
  IPR060662 COBRA, N-terminal domain [PF04833] (17-180)